Protein AF-A0AAI9TYS8-F1 (afdb_monomer)

Radius of gyration: 23.82 Å; Cα contacts (8 Å, |Δi|>4): 187; chains: 1; bounding box: 59×33×82 Å

Foldseek 3Di:
DDDDDDDDDDPPPPPPPPPPPPFDWDKDWDWQDDVPDTDIKIWTDGPAAIEIEFDALDLVSLVVVLVVVVVPDPHQHAEYEYEDQDNGRPLNVVNNCVSRVNYHYDYPPNNVVVNVVSVVVVD

Mean predicted aligned error: 10.12 Å

Organism: NCBI:txid1209917

Solvent-accessible surface area (backbone atoms only — not comparable to full-atom values): 7314 Å² total; per-residue (Å²): 141,82,88,82,85,84,80,83,81,80,81,79,78,76,77,78,75,74,74,81,71,82,54,70,74,41,78,49,76,45,74,44,79,53,95,93,52,75,32,72,28,38,41,39,36,52,80,76,36,23,34,37,35,37,32,33,48,45,53,73,49,16,52,52,48,44,56,47,50,63,74,73,46,92,48,52,58,53,33,35,36,33,88,57,69,56,57,53,30,44,64,14,34,69,62,30,41,68,81,39,81,78,37,44,80,45,56,50,75,70,30,43,60,55,51,51,52,64,59,58,78,76,113

InterPro domains:
  IPR001279 Metallo-beta-lactamase [PF00753] (41-119)
  IPR036866 Ribonuclease Z/Hydroxyacylglutathione hydrolase-like [G3DSA:3.60.15.10] (14-122)
  IPR036866 Ribonuclease Z/Hydroxyacylglutathione hydrolase-like [SSF56281] (19-120)

Structure (mmCIF, N/CA/C/O backbone):
data_AF-A0AAI9TYS8-F1
#
_entry.id   AF-A0AAI9TYS8-F1
#
loop_
_atom_site.group_PDB
_atom_site.id
_atom_site.type_symbol
_atom_site.label_atom_id
_atom_site.label_alt_id
_atom_site.label_comp_id
_atom_site.label_asym_id
_atom_site.label_entity_id
_atom_site.label_seq_id
_atom_site.pdbx_PDB_ins_code
_atom_site.Cartn_x
_atom_site.Cartn_y
_atom_site.Cartn_z
_atom_site.occupancy
_atom_site.B_iso_or_equiv
_atom_site.auth_seq_id
_atom_site.auth_comp_id
_atom_site.auth_asym_id
_atom_site.auth_atom_id
_atom_site.pdbx_PDB_model_num
ATOM 1 N N . MET A 1 1 ? -40.778 -11.036 65.968 1.00 44.59 1 MET A N 1
ATOM 2 C CA . MET A 1 1 ? -40.332 -12.018 64.948 1.00 44.59 1 MET A CA 1
ATOM 3 C C . MET A 1 1 ? -41.286 -11.879 63.767 1.00 44.59 1 MET A C 1
ATOM 5 O O . MET A 1 1 ? -42.463 -12.061 63.997 1.00 44.59 1 MET A O 1
ATOM 9 N N . LYS A 1 2 ? -40.947 -11.493 62.538 1.00 39.03 2 LYS A N 1
ATOM 10 C CA . LYS A 1 2 ? -39.691 -11.287 61.813 1.00 39.03 2 LYS A CA 1
ATOM 11 C C . LYS A 1 2 ? -39.926 -10.131 60.826 1.00 39.03 2 LYS A C 1
ATOM 13 O O . LYS A 1 2 ? -41.011 -9.998 60.273 1.00 39.03 2 LYS A O 1
ATOM 18 N N . SER A 1 3 ? -38.904 -9.310 60.668 1.00 48.34 3 SER A N 1
ATOM 19 C CA . SER A 1 3 ? -38.757 -8.222 59.707 1.00 48.34 3 SER A CA 1
ATOM 20 C C . SER A 1 3 ? -38.764 -8.725 58.260 1.00 48.34 3 SER A C 1
ATOM 22 O O . SER A 1 3 ? -38.207 -9.782 57.980 1.00 48.34 3 SER A O 1
ATOM 24 N N . PHE A 1 4 ? -39.304 -7.924 57.340 1.00 49.19 4 PHE A N 1
ATOM 25 C CA . PHE A 1 4 ? -38.964 -7.983 55.917 1.00 49.19 4 PHE A CA 1
ATOM 26 C C . PHE A 1 4 ? -38.828 -6.551 55.388 1.00 49.19 4 PHE A C 1
ATOM 28 O O . PHE A 1 4 ? -39.815 -5.844 55.215 1.00 49.19 4 PHE A O 1
ATOM 35 N N . ASN A 1 5 ? -37.582 -6.119 55.184 1.00 42.41 5 ASN A N 1
ATOM 36 C CA . ASN A 1 5 ? -37.253 -4.882 54.482 1.00 42.41 5 ASN A CA 1
ATOM 37 C C . ASN A 1 5 ? -37.304 -5.150 52.973 1.00 42.41 5 ASN A C 1
ATOM 39 O O . ASN A 1 5 ? -36.571 -6.007 52.478 1.00 42.41 5 ASN A O 1
ATOM 43 N N . LEU A 1 6 ? -38.136 -4.403 52.245 1.00 47.09 6 LEU A N 1
ATOM 44 C CA . LEU A 1 6 ? -38.064 -4.313 50.787 1.00 47.09 6 LEU A CA 1
ATOM 45 C C . LEU A 1 6 ? -36.874 -3.419 50.414 1.00 47.09 6 LEU A C 1
ATOM 47 O O . LEU A 1 6 ? -36.922 -2.205 50.599 1.00 47.09 6 LEU A O 1
ATOM 51 N N . ILE A 1 7 ? -35.812 -4.010 49.873 1.00 53.06 7 ILE A N 1
ATOM 52 C CA . ILE A 1 7 ? -34.760 -3.267 49.174 1.00 53.06 7 ILE A CA 1
ATOM 53 C C . ILE A 1 7 ? -35.230 -3.099 47.727 1.00 53.06 7 ILE A C 1
ATOM 55 O O . ILE A 1 7 ? -35.251 -4.057 46.957 1.00 53.06 7 ILE A O 1
ATOM 59 N N . ALA A 1 8 ? -35.634 -1.884 47.358 1.00 54.72 8 ALA A N 1
ATOM 60 C CA . ALA A 1 8 ? -35.860 -1.518 45.966 1.00 54.72 8 ALA A CA 1
ATOM 61 C C . ALA A 1 8 ? -34.497 -1.338 45.277 1.00 54.72 8 ALA A C 1
ATOM 63 O O . ALA A 1 8 ? -33.788 -0.365 45.526 1.00 54.72 8 ALA A O 1
ATOM 64 N N . LEU A 1 9 ? -34.113 -2.292 44.427 1.00 51.75 9 LEU A N 1
ATOM 65 C CA . LEU A 1 9 ? -32.912 -2.192 43.602 1.00 51.75 9 LEU A CA 1
ATOM 66 C C . LEU A 1 9 ? -33.241 -1.359 42.355 1.00 51.75 9 LEU A C 1
ATOM 68 O O . LEU A 1 9 ? -33.766 -1.872 41.368 1.00 51.75 9 LEU A O 1
ATOM 72 N N . ALA A 1 10 ? -32.970 -0.056 42.412 1.00 57.59 10 ALA A N 1
ATOM 73 C CA . ALA A 1 10 ? -33.042 0.811 41.244 1.00 57.59 10 ALA A CA 1
ATOM 74 C C . ALA A 1 10 ? -31.904 0.441 40.279 1.00 57.59 10 ALA A C 1
ATOM 76 O O . ALA A 1 10 ? -30.737 0.740 40.524 1.00 57.59 10 ALA A O 1
ATOM 77 N N . LEU A 1 11 ? -32.242 -0.254 39.192 1.00 58.12 11 LEU A N 1
ATOM 78 C CA . LEU A 1 11 ? -31.302 -0.591 38.130 1.00 58.12 11 LEU A CA 1
ATOM 79 C C . LEU A 1 11 ? -31.080 0.656 37.263 1.00 58.12 11 LEU A C 1
ATOM 81 O O . LEU A 1 11 ? -31.829 0.926 36.324 1.00 58.12 11 LEU A O 1
ATOM 85 N N . SER A 1 12 ? -30.067 1.451 37.597 1.00 57.88 12 SER A N 1
ATOM 86 C CA . SER A 1 12 ? -29.640 2.591 36.787 1.00 57.88 12 SER A CA 1
ATOM 87 C C . SER A 1 12 ? -29.116 2.066 35.448 1.00 57.88 12 SER A C 1
ATOM 89 O O . SER A 1 12 ? -27.980 1.605 35.347 1.00 57.88 12 SER A O 1
ATOM 91 N N . ARG A 1 13 ? -29.934 2.113 34.391 1.00 61.47 13 ARG A N 1
ATOM 92 C CA . ARG A 1 13 ? -29.435 1.972 33.018 1.00 61.47 13 ARG A CA 1
ATOM 93 C C . ARG A 1 13 ? -28.603 3.210 32.708 1.00 61.47 13 ARG A C 1
ATOM 95 O O . ARG A 1 13 ? -29.143 4.236 32.305 1.00 61.47 13 ARG A O 1
ATOM 102 N N . ALA A 1 14 ? -27.294 3.118 32.926 1.00 62.06 14 ALA A N 1
ATOM 103 C CA . ALA A 1 14 ? -26.357 4.088 32.391 1.00 62.06 14 ALA A CA 1
ATOM 104 C C . ALA A 1 14 ? -26.520 4.086 30.866 1.00 62.06 14 ALA A C 1
ATOM 106 O O . ALA A 1 14 ? -26.209 3.105 30.190 1.00 62.06 14 ALA A O 1
ATOM 107 N N . LEU A 1 15 ? -27.081 5.170 30.336 1.00 57.44 15 LEU A N 1
ATOM 108 C CA . LEU A 1 15 ? -27.089 5.435 28.912 1.00 57.44 15 LEU A CA 1
ATOM 109 C C . LEU A 1 15 ? -25.620 5.630 28.528 1.00 57.44 15 LEU A C 1
ATOM 111 O O . LEU A 1 15 ? -25.027 6.660 28.844 1.00 57.44 15 LEU A O 1
ATOM 115 N N . ALA A 1 16 ? -25.003 4.613 27.929 1.00 63.56 16 ALA A N 1
ATOM 116 C CA . ALA A 1 16 ? -23.692 4.762 27.327 1.00 63.56 16 ALA A CA 1
ATOM 117 C C . ALA A 1 16 ? -23.855 5.736 26.159 1.00 63.56 16 ALA A C 1
ATOM 119 O O . ALA A 1 16 ? -24.227 5.351 25.050 1.00 63.56 16 ALA A O 1
ATOM 120 N N . VAL A 1 17 ? -23.636 7.020 26.432 1.00 56.16 17 VAL A N 1
ATOM 121 C CA . VAL A 1 17 ? -23.398 8.017 25.399 1.00 56.16 17 VAL A CA 1
ATOM 122 C C . VAL A 1 17 ? -22.169 7.508 24.659 1.00 56.16 17 VAL A C 1
ATOM 124 O O . VAL A 1 17 ? -21.056 7.576 25.177 1.00 56.16 17 VAL A O 1
ATOM 127 N N . ARG A 1 18 ? -22.367 6.908 23.479 1.00 60.16 18 ARG A N 1
ATOM 128 C CA . ARG A 1 18 ? -21.258 6.658 22.564 1.00 60.16 18 ARG A CA 1
ATOM 129 C C . ARG A 1 18 ? -20.680 8.032 22.271 1.00 60.16 18 ARG A C 1
ATOM 131 O O . ARG A 1 18 ? -21.317 8.828 21.585 1.00 60.16 18 ARG A O 1
ATOM 138 N N . ALA A 1 19 ? -19.513 8.324 22.836 1.00 61.75 19 ALA A N 1
ATOM 139 C CA . ALA A 1 19 ? -18.714 9.430 22.361 1.00 61.75 19 ALA A CA 1
ATOM 140 C C . ALA A 1 19 ? -18.587 9.225 20.850 1.00 61.75 19 ALA A C 1
ATOM 142 O O . ALA A 1 19 ? -18.093 8.187 20.403 1.00 61.75 19 ALA A O 1
ATOM 143 N N . VAL A 1 20 ? -19.105 10.169 20.066 1.00 56.97 20 VAL A N 1
ATOM 144 C CA . VAL A 1 20 ? -18.756 10.254 18.653 1.00 56.97 20 VAL A CA 1
ATOM 145 C C . VAL A 1 20 ? -17.288 10.646 18.669 1.00 56.97 20 VAL A C 1
ATOM 147 O O . VAL A 1 20 ? -16.942 11.821 18.760 1.00 56.97 20 VAL A O 1
ATOM 150 N N . CYS A 1 21 ? -16.418 9.640 18.732 1.00 57.09 21 CYS A N 1
ATOM 151 C CA . CYS A 1 21 ? -14.996 9.832 18.560 1.00 57.09 21 CYS A CA 1
ATOM 152 C C . CYS A 1 21 ? -14.860 10.361 17.138 1.00 57.09 21 CYS A C 1
ATOM 154 O O . CYS A 1 21 ? -15.047 9.617 16.178 1.00 57.09 21 CYS A O 1
ATOM 156 N N . SER A 1 22 ? -14.615 11.662 17.004 1.00 64.06 22 SER A N 1
ATOM 157 C CA . SER A 1 22 ? -14.128 12.226 15.756 1.00 64.06 22 SER A CA 1
ATOM 158 C C . SER A 1 22 ? -12.763 11.592 15.516 1.00 64.06 22 SER A C 1
ATOM 160 O O . SER A 1 22 ? -11.748 12.053 16.035 1.00 64.06 22 SER A O 1
ATOM 162 N N . SER A 1 23 ? -12.740 10.447 14.838 1.00 68.56 23 SER A N 1
ATOM 163 C CA . SER A 1 23 ? -11.497 9.896 14.334 1.00 68.56 23 SER A CA 1
ATOM 164 C C . SER A 1 23 ? -11.097 10.776 13.166 1.00 68.56 23 SER A C 1
ATOM 166 O O . SER A 1 23 ? -11.690 10.708 12.087 1.00 68.56 23 SER A O 1
ATOM 168 N N . VAL A 1 24 ? -10.125 11.645 13.399 1.00 85.50 24 VAL A N 1
ATOM 169 C CA . VAL A 1 24 ? -9.506 12.392 12.314 1.00 85.50 24 VAL A CA 1
ATOM 170 C C . VAL A 1 24 ? -8.848 11.368 11.394 1.00 85.50 24 VAL A C 1
ATOM 172 O O . VAL A 1 24 ? -8.033 10.565 11.846 1.00 85.50 24 VAL A O 1
ATOM 175 N N . LEU A 1 25 ? -9.241 11.372 10.121 1.00 95.00 25 LEU A N 1
ATOM 176 C CA . LEU A 1 25 ? -8.548 10.618 9.085 1.00 95.00 25 LEU A CA 1
ATOM 177 C C . LEU A 1 25 ? -7.084 11.075 9.069 1.00 95.00 25 LE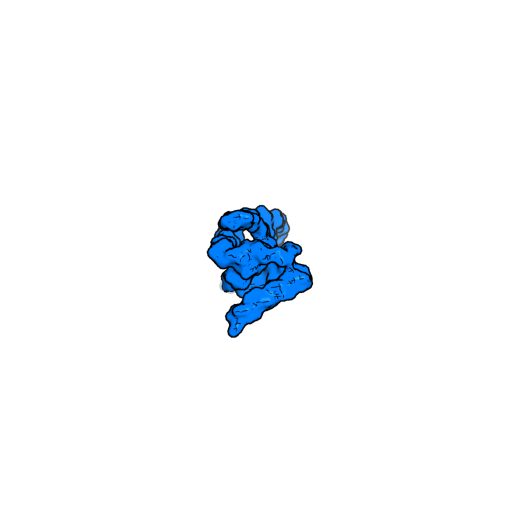U A C 1
ATOM 179 O O . LEU A 1 25 ? -6.817 12.266 8.900 1.00 95.00 25 LEU A O 1
ATOM 183 N N . ARG A 1 26 ? -6.149 10.145 9.264 1.00 96.19 26 ARG A N 1
ATOM 184 C CA . ARG A 1 26 ? -4.709 10.427 9.273 1.00 96.19 26 ARG A CA 1
ATOM 185 C C . ARG A 1 26 ? -4.067 9.852 8.020 1.00 96.19 26 ARG A C 1
ATOM 187 O O . ARG A 1 26 ? -4.437 8.765 7.589 1.00 96.19 26 ARG A O 1
ATOM 194 N N . VAL A 1 27 ? -3.104 10.571 7.458 1.00 97.94 27 VAL A N 1
ATOM 195 C CA . VAL A 1 27 ? -2.297 10.099 6.331 1.00 97.94 27 VAL A CA 1
ATOM 196 C 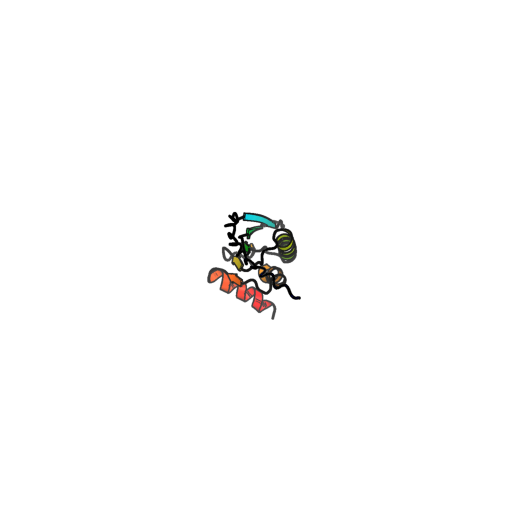C . VAL A 1 27 ? -0.836 10.176 6.735 1.00 97.94 27 VAL A C 1
ATOM 198 O O . VAL A 1 27 ? -0.377 11.230 7.166 1.00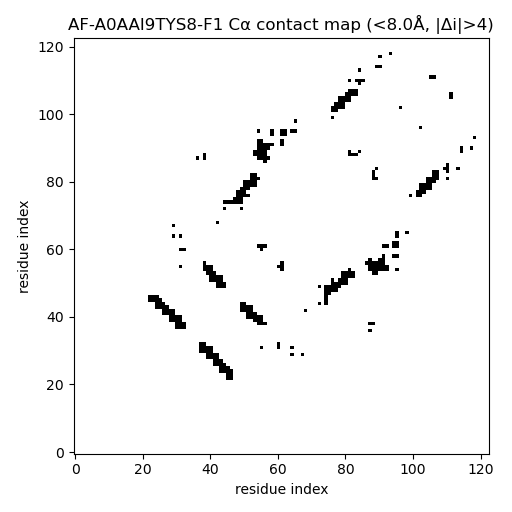 97.94 27 VAL A O 1
ATOM 201 N N . GLU A 1 28 ? -0.130 9.062 6.606 1.00 98.25 28 GLU A N 1
ATOM 202 C CA . GLU A 1 28 ? 1.307 8.951 6.848 1.00 98.25 28 GLU A CA 1
ATOM 203 C C . GLU A 1 28 ? 1.981 8.503 5.553 1.00 98.25 28 GLU A C 1
ATOM 205 O O . GLU A 1 28 ? 1.461 7.632 4.857 1.00 98.25 28 GLU A O 1
ATOM 210 N N . ASN A 1 29 ? 3.135 9.080 5.228 1.00 97.94 29 ASN A N 1
ATOM 211 C CA . ASN A 1 29 ? 3.869 8.744 4.011 1.00 97.94 29 ASN A CA 1
ATOM 212 C C . ASN A 1 29 ? 5.182 8.049 4.356 1.00 97.94 29 ASN A C 1
ATOM 214 O O . ASN A 1 29 ? 5.908 8.482 5.253 1.00 97.94 29 ASN A O 1
ATOM 218 N N . PHE A 1 30 ? 5.501 7.017 3.587 1.00 97.06 30 PHE A N 1
ATOM 219 C CA . PHE A 1 30 ? 6.778 6.327 3.614 1.00 97.06 30 PHE A CA 1
ATOM 220 C C . PHE A 1 30 ? 7.462 6.494 2.263 1.00 97.06 30 PHE A C 1
ATOM 222 O O . PHE A 1 30 ? 6.859 6.232 1.224 1.00 97.06 30 PHE A O 1
ATOM 229 N N . ILE A 1 31 ? 8.715 6.942 2.278 1.00 95.19 31 ILE A N 1
ATOM 230 C CA . ILE A 1 31 ? 9.533 7.054 1.072 1.00 95.19 31 ILE A CA 1
ATOM 231 C C . ILE A 1 31 ? 10.488 5.867 1.074 1.00 95.19 31 ILE A C 1
ATOM 233 O O . ILE A 1 31 ? 11.398 5.801 1.899 1.00 95.19 31 ILE A O 1
ATOM 237 N N . SER A 1 32 ? 10.263 4.934 0.155 1.00 89.38 32 SER A N 1
ATOM 238 C CA . SER A 1 32 ? 11.193 3.844 -0.116 1.00 89.38 32 SER A CA 1
ATOM 239 C C . SER A 1 32 ? 12.313 4.390 -0.993 1.00 89.38 32 SER A C 1
ATOM 241 O O . SER A 1 32 ? 12.104 4.619 -2.185 1.00 89.38 32 SER A O 1
ATOM 243 N N . SER A 1 33 ? 13.488 4.621 -0.411 1.00 85.00 33 SER A N 1
ATOM 244 C CA . SER A 1 33 ? 14.653 5.064 -1.178 1.00 85.00 33 SER A CA 1
ATOM 245 C C . SER A 1 33 ? 15.336 3.881 -1.861 1.00 85.00 33 SER A C 1
ATOM 247 O O . SER A 1 33 ? 15.606 2.845 -1.250 1.00 85.00 33 SER A O 1
ATOM 249 N N . GLY A 1 34 ? 15.655 4.044 -3.141 1.00 70.56 34 GLY A N 1
ATOM 250 C CA . GLY A 1 34 ? 16.381 3.057 -3.934 1.00 70.56 34 GLY A CA 1
ATOM 251 C C . GLY A 1 34 ? 17.279 3.728 -4.973 1.00 70.56 34 GLY A C 1
ATOM 252 O O . GLY A 1 34 ? 17.155 4.932 -5.207 1.00 70.56 34 GLY A O 1
ATOM 253 N N . PRO A 1 35 ? 18.202 2.991 -5.617 1.00 57.28 35 PRO A N 1
ATOM 254 C CA . PRO A 1 35 ? 18.994 3.554 -6.700 1.00 57.28 35 PRO A CA 1
ATOM 255 C C . PRO A 1 35 ? 18.057 4.007 -7.830 1.00 57.28 35 PRO A C 1
ATOM 257 O O . PRO A 1 35 ? 17.466 3.187 -8.525 1.00 57.28 35 PRO A O 1
ATOM 260 N N . SER A 1 36 ? 17.925 5.326 -7.987 1.00 58.00 36 SER A N 1
ATOM 261 C CA . SER A 1 36 ? 17.237 6.014 -9.090 1.00 58.00 36 SER A CA 1
ATOM 262 C C . SER A 1 36 ? 15.701 5.983 -9.125 1.00 58.00 36 SER A C 1
ATOM 264 O O . SER A 1 36 ? 15.147 6.563 -10.056 1.00 58.00 36 SER A O 1
ATOM 266 N N . LEU A 1 37 ? 15.015 5.399 -8.135 1.00 75.69 37 LEU A N 1
ATOM 267 C CA . LEU A 1 37 ? 13.547 5.403 -8.033 1.00 75.69 37 LEU A CA 1
ATOM 268 C C . LEU A 1 37 ? 13.119 5.545 -6.566 1.00 75.69 37 LEU A C 1
ATOM 270 O O . LEU A 1 37 ? 13.018 4.551 -5.846 1.00 75.69 37 LEU A O 1
ATOM 274 N N . ASP A 1 38 ? 12.886 6.780 -6.121 1.00 85.75 38 ASP A N 1
ATOM 275 C CA . ASP A 1 38 ? 12.196 7.014 -4.852 1.00 85.75 38 ASP A CA 1
ATOM 276 C C . ASP A 1 38 ? 10.703 6.741 -5.057 1.00 85.75 38 ASP A C 1
ATOM 278 O O . ASP A 1 38 ? 10.065 7.357 -5.912 1.00 85.75 38 ASP A O 1
ATOM 282 N N . MET A 1 39 ? 10.150 5.825 -4.265 1.00 90.81 39 MET A N 1
ATOM 283 C CA . MET A 1 39 ? 8.725 5.494 -4.287 1.00 90.81 39 MET A CA 1
ATOM 284 C C . MET A 1 39 ? 8.046 6.011 -3.022 1.00 90.81 39 MET A C 1
ATOM 286 O O . MET A 1 39 ? 8.552 5.807 -1.918 1.00 90.81 39 MET A O 1
ATOM 290 N N . VAL A 1 40 ? 6.884 6.647 -3.172 1.00 95.38 40 VAL A N 1
ATOM 291 C CA . VAL A 1 40 ? 6.052 7.085 -2.047 1.00 95.38 40 VAL A CA 1
ATOM 292 C C . VAL A 1 40 ? 4.905 6.104 -1.856 1.00 95.38 40 VAL A C 1
ATOM 294 O O . VAL A 1 40 ? 4.066 5.957 -2.737 1.00 95.38 40 VAL A O 1
ATOM 297 N N . SER A 1 41 ? 4.829 5.519 -0.666 1.00 97.69 41 SER A N 1
ATOM 298 C CA . SER A 1 41 ? 3.652 4.791 -0.202 1.00 97.69 41 SER A CA 1
ATOM 299 C C . SER A 1 41 ? 2.892 5.631 0.821 1.00 97.69 41 SER A C 1
ATOM 301 O O . SER A 1 41 ? 3.489 6.172 1.756 1.00 97.69 41 SER A O 1
ATOM 303 N N . SER A 1 42 ? 1.572 5.735 0.674 1.00 98.44 42 SER A N 1
ATOM 304 C CA . SER A 1 42 ? 0.719 6.515 1.583 1.00 98.44 42 SER A CA 1
ATOM 305 C C . SER A 1 42 ? -0.216 5.605 2.367 1.00 98.44 42 SER A C 1
ATOM 307 O O . SER A 1 42 ? -1.073 4.936 1.793 1.00 98.44 42 SER A O 1
ATOM 309 N N . LEU A 1 43 ? -0.087 5.606 3.692 1.00 98.75 43 LEU A N 1
ATOM 310 C CA . LEU A 1 43 ? -0.963 4.884 4.607 1.00 98.75 43 LEU A CA 1
ATOM 311 C C . LEU A 1 43 ? -2.073 5.816 5.097 1.00 98.75 43 LEU A C 1
ATOM 313 O O . LEU A 1 43 ? -1.829 6.776 5.829 1.00 98.75 43 LEU A O 1
ATOM 317 N N . ILE A 1 44 ? -3.303 5.516 4.699 1.00 98.56 44 ILE A N 1
ATOM 318 C CA . ILE A 1 44 ? -4.512 6.227 5.112 1.00 98.56 44 ILE A CA 1
ATOM 319 C C . ILE A 1 44 ? -5.133 5.459 6.278 1.00 98.56 44 ILE A C 1
ATOM 321 O O . ILE A 1 44 ? -5.457 4.282 6.146 1.00 98.56 44 ILE A O 1
ATOM 325 N N . ILE A 1 45 ? -5.317 6.118 7.420 1.00 98.38 45 ILE A N 1
ATOM 326 C CA . ILE A 1 45 ? -5.727 5.498 8.684 1.00 98.38 45 ILE A CA 1
ATOM 327 C C . ILE A 1 45 ? -7.031 6.140 9.155 1.00 98.38 45 ILE A C 1
ATOM 329 O O . ILE A 1 45 ? -7.079 7.335 9.463 1.00 98.38 45 ILE A O 1
ATOM 333 N N . GLY A 1 46 ? -8.093 5.338 9.213 1.00 96.56 46 GLY A N 1
ATOM 334 C CA . GLY A 1 46 ? -9.397 5.720 9.751 1.00 96.56 46 GLY A CA 1
ATOM 335 C C . GLY A 1 46 ? -9.597 5.303 11.213 1.00 96.56 46 GLY A C 1
ATOM 336 O O . GLY A 1 46 ? -8.680 4.842 11.893 1.00 96.56 46 GLY A O 1
ATOM 337 N N . SER A 1 47 ? -10.834 5.431 11.706 1.00 95.25 47 SER A N 1
ATOM 338 C CA . SER A 1 47 ? -11.238 4.956 13.043 1.00 95.25 47 SER A CA 1
ATOM 339 C C . SER A 1 47 ? -11.042 3.454 13.235 1.00 95.25 47 SER A C 1
ATOM 341 O O . SER A 1 47 ? -10.660 3.018 14.324 1.00 95.25 47 SER A O 1
ATOM 343 N N . GLU A 1 48 ? -11.363 2.675 12.203 1.00 95.81 48 GLU A N 1
ATOM 344 C CA . GLU A 1 48 ? -11.564 1.223 12.300 1.00 95.81 48 GLU A CA 1
ATOM 345 C C . GLU A 1 48 ? -10.596 0.413 11.438 1.00 95.81 48 GLU A C 1
ATOM 347 O O . GLU A 1 48 ? -10.358 -0.750 11.741 1.00 95.81 48 GLU A O 1
ATOM 352 N N . ALA A 1 49 ? -10.026 1.010 10.393 1.00 97.75 49 ALA A N 1
ATOM 353 C CA . ALA A 1 49 ? -9.182 0.322 9.424 1.00 97.75 49 ALA A CA 1
ATOM 354 C C . ALA A 1 49 ? -8.177 1.282 8.778 1.00 97.75 49 ALA A C 1
ATOM 356 O O . ALA A 1 49 ? -8.334 2.505 8.850 1.00 97.75 49 ALA A O 1
ATOM 357 N N . ALA A 1 50 ? -7.170 0.711 8.124 1.00 98.50 50 ALA A N 1
ATOM 358 C CA . ALA A 1 50 ? -6.209 1.425 7.302 1.00 98.50 50 ALA A CA 1
ATOM 359 C C . ALA A 1 50 ? -6.182 0.879 5.867 1.00 98.50 50 ALA A C 1
ATOM 361 O O . ALA A 1 50 ? -6.580 -0.263 5.607 1.00 98.50 50 ALA A O 1
ATOM 362 N N . LEU A 1 51 ? -5.695 1.704 4.942 1.00 98.50 51 LEU A N 1
ATOM 363 C CA . LEU A 1 51 ? -5.417 1.323 3.563 1.00 98.50 51 LEU A CA 1
ATOM 364 C C . LEU A 1 51 ? -4.069 1.875 3.104 1.00 98.50 51 LEU A C 1
ATOM 366 O O . LEU A 1 51 ? -3.695 2.978 3.501 1.00 98.50 51 LEU A O 1
ATOM 370 N N . LEU A 1 52 ? -3.374 1.134 2.248 1.00 98.69 52 LEU A N 1
ATOM 371 C CA . LEU A 1 52 ? -2.093 1.549 1.684 1.00 98.69 52 LEU A CA 1
ATOM 372 C C . LEU A 1 52 ? -2.242 1.905 0.201 1.00 98.69 52 LEU A C 1
ATOM 374 O O . LEU A 1 52 ? -2.869 1.166 -0.554 1.00 98.69 52 LEU A O 1
ATOM 378 N N . ILE A 1 53 ? -1.649 3.018 -0.215 1.00 98.38 53 ILE A N 1
ATOM 379 C CA . ILE A 1 53 ? -1.503 3.398 -1.621 1.00 98.38 53 ILE A CA 1
ATOM 380 C C . ILE A 1 53 ? -0.066 3.130 -2.056 1.00 98.38 53 ILE A C 1
ATOM 382 O O . ILE A 1 53 ? 0.847 3.638 -1.407 1.00 98.38 53 ILE A O 1
ATOM 386 N N . ASP A 1 54 ? 0.081 2.405 -3.164 1.00 97.00 54 ASP A N 1
ATOM 387 C CA . ASP A 1 54 ? 1.321 2.043 -3.855 1.00 97.00 54 ASP A CA 1
ATOM 388 C C . ASP A 1 54 ? 2.344 1.245 -3.027 1.00 97.00 54 ASP A C 1
ATOM 390 O O . ASP A 1 54 ? 2.465 1.360 -1.805 1.00 97.00 54 ASP A O 1
ATOM 394 N N . MET A 1 55 ? 3.093 0.390 -3.721 1.00 95.00 55 MET A N 1
ATOM 395 C CA . MET A 1 55 ? 4.121 -0.481 -3.149 1.00 95.00 55 MET A CA 1
ATOM 396 C C . MET A 1 55 ? 5.414 -0.320 -3.948 1.00 95.00 55 MET A C 1
ATOM 398 O O . MET A 1 55 ? 5.335 -0.036 -5.140 1.00 95.00 55 MET A O 1
ATOM 402 N N . PRO A 1 56 ? 6.593 -0.487 -3.330 1.00 94.38 56 PRO A N 1
ATOM 403 C CA . PRO A 1 56 ? 7.862 -0.268 -4.008 1.00 94.38 56 PRO A CA 1
ATOM 404 C C . PRO A 1 56 ? 8.131 -1.296 -5.113 1.00 94.38 56 PRO A C 1
ATOM 406 O O . PRO A 1 56 ? 7.450 -2.308 -5.258 1.00 94.38 56 PRO A O 1
ATOM 409 N N . LEU A 1 57 ? 9.184 -1.042 -5.890 1.00 93.00 57 LEU A N 1
ATOM 410 C CA . LEU A 1 57 ? 9.637 -1.948 -6.945 1.00 93.00 57 LEU A CA 1
ATOM 411 C C . LEU A 1 57 ? 10.238 -3.249 -6.390 1.00 93.00 57 LEU A C 1
ATOM 413 O O . LEU A 1 57 ? 10.063 -4.321 -6.965 1.00 93.00 57 LEU A O 1
ATOM 417 N N . ALA A 1 58 ? 11.030 -3.142 -5.322 1.00 92.81 58 ALA A N 1
ATOM 418 C CA . ALA A 1 58 ? 11.937 -4.196 -4.884 1.00 92.81 58 ALA A CA 1
ATOM 419 C C . ALA A 1 58 ? 11.529 -4.790 -3.530 1.00 92.81 58 ALA A C 1
ATOM 421 O O . ALA A 1 58 ? 10.897 -4.138 -2.696 1.00 92.81 58 ALA A O 1
ATOM 422 N N . VAL A 1 59 ? 11.861 -6.072 -3.343 1.00 94.81 59 VAL A N 1
ATOM 423 C CA . VAL A 1 59 ? 11.450 -6.868 -2.175 1.00 94.81 59 VAL A CA 1
ATOM 424 C C . VAL A 1 59 ? 11.974 -6.292 -0.856 1.00 94.81 59 VAL A C 1
ATOM 426 O O . VAL A 1 59 ? 11.153 -6.112 0.036 1.00 94.81 59 VAL A O 1
ATOM 429 N N . PRO A 1 60 ? 13.265 -5.923 -0.699 1.00 95.00 60 PRO A N 1
ATOM 430 C CA . PRO A 1 60 ? 13.746 -5.359 0.566 1.00 95.00 60 PRO A CA 1
ATOM 431 C C . PRO A 1 60 ? 12.958 -4.118 1.011 1.00 95.00 60 PRO A C 1
ATOM 433 O O . PRO A 1 60 ? 12.614 -3.992 2.180 1.00 95.00 60 PRO A O 1
ATOM 436 N N . GLN A 1 61 ? 12.594 -3.245 0.071 1.00 95.62 61 GLN A N 1
ATOM 437 C CA . GLN A 1 61 ? 11.781 -2.063 0.348 1.00 95.62 61 GLN A CA 1
ATOM 438 C C . GLN A 1 61 ? 10.340 -2.426 0.729 1.00 95.62 61 GLN A C 1
ATOM 440 O O . GLN A 1 61 ? 9.753 -1.763 1.579 1.00 95.62 61 GLN A O 1
ATOM 445 N N . ALA A 1 62 ? 9.757 -3.473 0.134 1.00 96.31 62 ALA A N 1
ATOM 446 C CA . ALA A 1 62 ? 8.435 -3.962 0.535 1.00 96.31 62 ALA A CA 1
ATOM 447 C C . ALA A 1 62 ? 8.438 -4.514 1.968 1.00 96.31 62 ALA A C 1
ATOM 449 O O . ALA A 1 62 ? 7.499 -4.252 2.719 1.00 96.31 62 ALA A O 1
ATOM 450 N N . GLU A 1 63 ? 9.502 -5.213 2.369 1.00 97.69 63 GLU A N 1
ATOM 451 C CA . GLU A 1 63 ? 9.690 -5.690 3.745 1.00 97.69 63 GLU A CA 1
ATOM 452 C C . GLU A 1 63 ? 9.820 -4.520 4.736 1.00 97.69 63 GLU A C 1
ATOM 454 O O . GLU A 1 63 ? 9.170 -4.498 5.785 1.00 97.69 63 GLU A O 1
ATOM 459 N N . GLU A 1 64 ? 10.613 -3.502 4.386 1.00 97.56 64 GLU A N 1
ATOM 460 C CA . GLU A 1 64 ? 10.750 -2.275 5.181 1.00 97.56 64 GLU A CA 1
ATOM 461 C C . GLU A 1 64 ? 9.417 -1.532 5.319 1.00 97.56 64 GLU A C 1
ATOM 463 O O . GLU A 1 64 ? 9.052 -1.103 6.418 1.00 97.56 64 GLU A O 1
ATOM 468 N N . LEU A 1 65 ? 8.661 -1.426 4.224 1.00 97.94 65 LEU A N 1
ATOM 469 C CA . LEU A 1 65 ? 7.338 -0.818 4.215 1.00 97.94 65 LEU A CA 1
ATOM 470 C C . LEU A 1 65 ? 6.351 -1.600 5.090 1.00 97.94 65 LEU A C 1
ATOM 472 O O . LEU A 1 65 ? 5.629 -0.989 5.876 1.00 97.94 65 LEU A O 1
ATOM 476 N N . ALA A 1 66 ? 6.330 -2.933 5.009 1.00 98.56 66 ALA A N 1
ATOM 477 C CA . ALA A 1 66 ? 5.472 -3.771 5.848 1.00 98.56 66 ALA A CA 1
ATOM 478 C C . ALA A 1 66 ? 5.778 -3.570 7.340 1.00 98.56 66 ALA A C 1
ATOM 480 O O . ALA A 1 66 ? 4.870 -3.309 8.137 1.00 98.56 66 ALA A O 1
ATOM 481 N N . ALA A 1 67 ? 7.061 -3.587 7.713 1.00 98.56 67 ALA A N 1
ATOM 482 C CA . ALA A 1 67 ? 7.495 -3.307 9.079 1.00 98.56 67 ALA A CA 1
ATOM 483 C C . ALA A 1 67 ? 7.093 -1.892 9.536 1.00 98.56 67 ALA A C 1
ATOM 485 O O . ALA A 1 67 ? 6.645 -1.696 10.671 1.00 98.56 67 ALA A O 1
ATOM 486 N N . TRP A 1 68 ? 7.216 -0.899 8.651 1.00 98.69 68 TRP A N 1
ATOM 487 C CA . TRP A 1 68 ? 6.798 0.470 8.930 1.00 98.69 68 TRP A CA 1
ATOM 488 C C . TRP A 1 68 ? 5.280 0.591 9.125 1.00 98.69 68 TRP A C 1
ATOM 490 O O . TRP A 1 68 ? 4.857 1.253 10.075 1.00 98.69 68 TRP A O 1
ATOM 500 N N . VAL A 1 69 ? 4.454 -0.075 8.311 1.00 98.69 69 VAL A N 1
ATOM 501 C CA . VAL A 1 69 ? 2.986 -0.085 8.464 1.00 98.69 69 VAL A CA 1
ATOM 502 C C . VAL A 1 69 ? 2.590 -0.642 9.833 1.00 98.69 69 VAL A C 1
ATOM 504 O O . VAL A 1 69 ? 1.859 0.027 10.566 1.00 98.69 69 VAL A O 1
ATOM 507 N N . VAL A 1 70 ? 3.135 -1.803 10.221 1.00 98.44 70 VAL A N 1
ATOM 508 C CA . VAL A 1 70 ? 2.867 -2.441 11.527 1.00 98.44 70 VAL A CA 1
ATOM 509 C C . VAL A 1 70 ? 3.258 -1.530 12.694 1.00 98.44 70 VAL A C 1
ATOM 511 O O . VAL A 1 70 ? 2.571 -1.479 13.711 1.00 98.44 70 VAL A O 1
ATOM 514 N N . LYS A 1 71 ? 4.348 -0.768 12.555 1.00 98.56 71 LYS A N 1
ATOM 515 C CA . LYS A 1 71 ? 4.777 0.202 13.572 1.00 98.56 71 LYS A CA 1
ATOM 516 C C . LYS A 1 71 ? 3.887 1.453 13.622 1.00 98.56 71 LYS A C 1
ATOM 518 O O . LYS A 1 71 ? 3.810 2.105 14.662 1.00 98.56 71 LYS A O 1
ATOM 523 N N . THR A 1 72 ? 3.259 1.822 12.508 1.00 98.44 72 THR A N 1
ATOM 524 C CA . THR A 1 72 ? 2.582 3.119 12.335 1.00 98.44 72 THR A CA 1
ATOM 525 C C . THR A 1 72 ? 1.121 3.096 12.783 1.00 98.44 72 THR A C 1
ATOM 527 O O . THR A 1 72 ? 0.587 4.138 13.186 1.00 98.44 72 THR A O 1
ATOM 530 N N . THR A 1 73 ? 0.455 1.940 12.738 1.00 97.75 73 THR A N 1
ATOM 531 C CA . THR A 1 73 ? -0.957 1.813 13.115 1.00 97.75 73 THR A CA 1
ATOM 532 C C . THR A 1 73 ? -1.288 0.468 13.756 1.00 97.75 73 THR A C 1
ATOM 534 O O . THR A 1 73 ? -0.738 -0.562 13.392 1.00 97.75 73 THR A O 1
ATOM 537 N N . ASP A 1 74 ? -2.231 0.488 14.697 1.00 96.88 74 ASP A N 1
ATOM 538 C CA . ASP A 1 74 ? -2.890 -0.689 15.270 1.00 96.88 74 ASP A CA 1
ATOM 539 C C . ASP A 1 74 ? -4.147 -1.104 14.482 1.00 96.88 74 ASP A C 1
ATOM 541 O O . ASP A 1 74 ? -4.800 -2.094 14.819 1.00 96.88 74 ASP A O 1
ATOM 545 N N . LYS A 1 75 ? -4.529 -0.332 13.454 1.00 97.75 75 LYS A N 1
ATOM 546 C CA . LYS A 1 75 ? -5.710 -0.602 12.634 1.00 97.75 75 LYS A CA 1
ATOM 547 C C . LYS A 1 75 ? -5.426 -1.733 11.647 1.00 97.75 75 LYS A C 1
ATOM 549 O O . LYS A 1 75 ? -4.342 -1.765 11.066 1.00 97.75 75 LYS A O 1
ATOM 554 N N . PRO A 1 76 ? -6.399 -2.626 11.396 1.00 98.25 76 PRO A N 1
ATOM 555 C CA . PRO A 1 76 ? -6.256 -3.639 10.363 1.00 98.25 76 PRO A CA 1
ATOM 556 C C . PRO A 1 76 ? -6.057 -2.970 9.001 1.00 98.25 76 PRO A C 1
ATOM 558 O O . PRO A 1 76 ? -6.827 -2.083 8.619 1.00 98.25 76 PRO A O 1
ATOM 561 N N . LEU A 1 77 ? -5.041 -3.415 8.262 1.00 98.69 77 LEU A N 1
ATOM 562 C CA . LEU A 1 77 ? -4.886 -3.075 6.855 1.00 98.69 77 LEU A CA 1
ATOM 563 C C . LEU A 1 77 ? -5.899 -3.911 6.067 1.00 98.69 77 LEU A C 1
ATOM 565 O O . LEU A 1 77 ? -5.788 -5.131 6.011 1.00 98.69 77 LEU A O 1
ATOM 569 N N . VAL A 1 78 ? -6.941 -3.271 5.539 1.00 98.56 78 VAL A N 1
ATOM 570 C CA . VAL A 1 78 ? -8.050 -3.980 4.863 1.00 98.56 78 VAL A CA 1
ATOM 571 C C . VAL A 1 78 ? -7.971 -3.880 3.346 1.00 98.56 78 VAL A C 1
ATOM 573 O O . VAL A 1 78 ? -8.603 -4.660 2.629 1.00 98.56 78 VAL A O 1
ATOM 576 N N . ALA A 1 79 ? -7.219 -2.900 2.851 1.00 98.56 79 ALA A N 1
ATOM 577 C CA . ALA A 1 79 ? -7.078 -2.643 1.434 1.00 98.56 79 ALA A CA 1
ATOM 578 C C . ALA A 1 79 ? -5.688 -2.100 1.094 1.00 98.56 79 ALA A C 1
ATOM 580 O O . ALA A 1 79 ? -5.105 -1.315 1.842 1.00 98.56 79 ALA A O 1
ATOM 581 N N . ALA A 1 80 ? -5.202 -2.479 -0.077 1.00 98.31 80 ALA A N 1
ATOM 582 C CA . ALA A 1 80 ? -4.108 -1.813 -0.755 1.00 98.31 80 ALA A CA 1
ATOM 583 C C . ALA A 1 80 ? -4.573 -1.377 -2.146 1.00 98.31 80 ALA A C 1
ATOM 585 O O . ALA A 1 80 ? -5.449 -2.016 -2.733 1.00 98.31 80 ALA A O 1
ATOM 586 N N . PHE A 1 81 ? -4.015 -0.294 -2.675 1.00 97.94 81 PHE A N 1
ATOM 587 C CA . PHE A 1 81 ? -4.382 0.235 -3.982 1.00 97.94 81 PHE A CA 1
ATOM 588 C C . PHE A 1 81 ? -3.150 0.653 -4.775 1.00 97.94 81 PHE A C 1
ATOM 590 O O . PHE A 1 81 ? -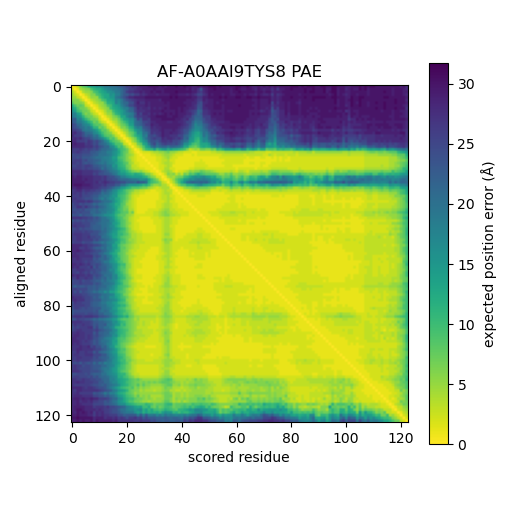2.346 1.431 -4.270 1.00 97.94 81 PHE A O 1
ATOM 597 N N . THR A 1 82 ? -3.042 0.202 -6.024 1.00 96.00 82 THR A N 1
ATOM 598 C CA . THR A 1 82 ? -2.023 0.692 -6.962 1.00 96.00 82 THR A CA 1
ATOM 599 C C . THR A 1 82 ? -2.607 1.719 -7.916 1.00 96.00 82 THR A C 1
ATOM 601 O O . THR A 1 82 ? -3.618 1.483 -8.586 1.00 96.00 82 THR A O 1
ATOM 604 N N . THR A 1 83 ? -1.939 2.866 -7.997 1.00 95.12 83 THR A N 1
ATOM 605 C CA . THR A 1 83 ? -2.393 4.037 -8.746 1.00 95.12 83 THR A CA 1
ATOM 606 C C . THR A 1 83 ? -2.349 3.827 -10.257 1.00 95.12 83 THR A C 1
ATOM 608 O O . THR A 1 83 ? -3.318 4.143 -10.956 1.00 95.12 83 THR A O 1
ATOM 611 N N . HIS A 1 84 ? -1.253 3.276 -10.781 1.00 92.94 84 HIS A N 1
ATOM 612 C CA . HIS A 1 84 ? -1.059 3.035 -12.209 1.00 92.94 84 HIS A CA 1
ATOM 613 C C . HIS A 1 84 ? -0.096 1.872 -12.485 1.00 92.94 84 HIS A C 1
ATOM 615 O O . HIS A 1 84 ? 0.397 1.220 -11.578 1.00 92.94 84 HIS A O 1
ATOM 621 N N . PHE A 1 85 ? 0.112 1.565 -13.764 1.00 88.94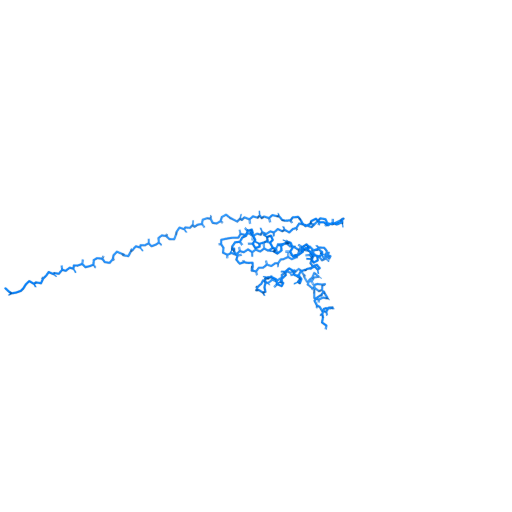 85 PHE A N 1
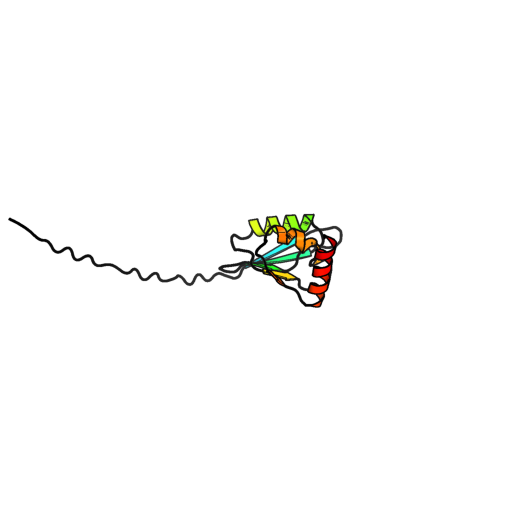ATOM 622 C CA . PHE A 1 85 ? 0.705 0.307 -14.226 1.00 88.94 85 PHE A CA 1
ATOM 623 C C . PHE A 1 85 ? 2.234 0.346 -14.384 1.00 88.94 85 PHE A C 1
ATOM 625 O O . PHE A 1 85 ? 2.791 -0.526 -15.048 1.00 88.94 85 PHE A O 1
ATOM 632 N N . HIS A 1 86 ? 2.927 1.348 -13.837 1.00 91.62 86 HIS A N 1
ATOM 633 C CA . HIS A 1 86 ? 4.386 1.303 -13.842 1.00 91.62 86 HIS A CA 1
ATOM 634 C C . HIS A 1 86 ? 4.889 0.309 -12.779 1.00 91.62 86 HIS A C 1
ATOM 636 O O . HIS A 1 86 ? 4.335 0.283 -11.675 1.00 91.62 86 HIS A O 1
ATOM 642 N N . PRO A 1 87 ? 5.902 -0.526 -13.092 1.00 89.00 87 PRO A N 1
ATOM 643 C CA . PRO A 1 87 ? 6.347 -1.603 -12.203 1.00 89.00 87 PRO A CA 1
ATOM 644 C C . PRO A 1 87 ? 6.772 -1.143 -10.809 1.00 89.00 87 PRO A C 1
ATOM 646 O O . PRO A 1 87 ? 6.621 -1.880 -9.838 1.00 89.00 87 PRO A O 1
ATOM 649 N N . ASP A 1 88 ? 7.264 0.085 -10.681 1.00 90.31 88 ASP A N 1
ATOM 650 C CA . ASP A 1 88 ? 7.699 0.656 -9.412 1.00 90.31 88 ASP A CA 1
ATOM 651 C C . ASP A 1 88 ? 6.571 0.873 -8.395 1.00 90.31 88 ASP A C 1
ATOM 653 O O . ASP A 1 88 ? 6.892 1.127 -7.239 1.00 90.31 88 ASP A O 1
ATOM 657 N N . HIS A 1 89 ? 5.299 0.700 -8.791 1.00 93.00 89 HIS A N 1
ATOM 658 C CA . HIS A 1 89 ? 4.111 0.837 -7.935 1.00 93.00 89 HIS A CA 1
ATOM 659 C C . HIS A 1 89 ? 3.477 -0.492 -7.478 1.00 93.00 89 HIS A C 1
ATOM 661 O O . HIS A 1 89 ? 2.494 -0.463 -6.724 1.00 93.00 89 HIS A O 1
ATOM 667 N N . TYR A 1 90 ? 3.954 -1.644 -7.967 1.00 91.62 90 TYR A N 1
ATOM 668 C CA . TYR A 1 90 ? 3.325 -2.941 -7.668 1.00 91.62 90 TYR A CA 1
ATOM 669 C C . TYR A 1 90 ? 4.250 -4.161 -7.670 1.00 91.62 90 TYR A C 1
ATOM 671 O O . TYR A 1 90 ? 3.851 -5.197 -7.144 1.00 91.62 90 TYR A O 1
ATOM 679 N N . LEU A 1 91 ? 5.445 -4.100 -8.271 1.00 92.38 91 LEU A N 1
ATOM 680 C CA . LEU A 1 91 ? 6.193 -5.313 -8.625 1.00 92.38 91 LEU A CA 1
ATOM 681 C C . LEU A 1 91 ? 6.642 -6.147 -7.414 1.00 92.38 91 LEU A C 1
ATOM 683 O O . LEU A 1 91 ? 6.745 -7.364 -7.526 1.00 92.38 91 LEU A O 1
ATOM 687 N N . SER A 1 92 ? 6.877 -5.538 -6.248 1.00 93.50 92 SER A N 1
ATOM 688 C CA . SER A 1 92 ? 7.136 -6.289 -5.009 1.00 93.50 92 SER A CA 1
ATOM 689 C C . SER A 1 92 ? 5.903 -6.457 -4.118 1.00 93.50 92 SER A C 1
ATOM 691 O O . SER A 1 92 ? 6.017 -6.863 -2.959 1.00 93.50 92 SER A O 1
ATOM 693 N N . GLY A 1 93 ? 4.706 -6.205 -4.652 1.00 93.81 93 GLY A N 1
ATOM 694 C CA . GLY A 1 93 ? 3.469 -6.212 -3.885 1.00 93.81 93 GLY A CA 1
ATOM 695 C C . GLY A 1 93 ? 3.111 -7.570 -3.290 1.00 93.81 93 GLY A C 1
ATOM 696 O O . GLY A 1 93 ? 2.627 -7.626 -2.162 1.00 93.81 93 GLY A O 1
ATOM 697 N N . SER A 1 94 ? 3.447 -8.671 -3.970 1.00 94.69 94 SER A N 1
ATOM 698 C CA . SER A 1 94 ? 3.323 -10.026 -3.414 1.00 94.69 94 SER A CA 1
ATOM 699 C C . SER A 1 94 ? 4.113 -10.197 -2.103 1.00 94.6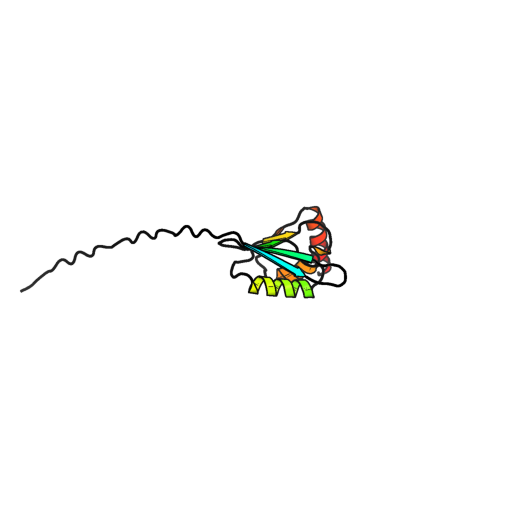9 94 SER A C 1
ATOM 701 O O . SER A 1 94 ? 3.591 -10.760 -1.140 1.00 94.69 94 SER A O 1
ATOM 703 N N . ALA A 1 95 ? 5.336 -9.653 -2.021 1.00 96.06 95 ALA A N 1
ATOM 704 C CA . ALA A 1 95 ? 6.155 -9.720 -0.807 1.00 96.06 95 ALA A CA 1
ATOM 705 C C . ALA A 1 95 ? 5.549 -8.886 0.332 1.00 96.06 95 ALA A C 1
ATOM 707 O O . ALA A 1 95 ? 5.436 -9.366 1.455 1.00 96.06 95 ALA A O 1
ATOM 708 N N . PHE A 1 96 ? 5.073 -7.673 0.031 1.00 97.69 96 PHE A N 1
ATOM 709 C CA . PHE A 1 96 ? 4.371 -6.845 1.013 1.00 97.69 96 PHE A CA 1
ATOM 710 C C . PHE A 1 96 ? 3.097 -7.535 1.539 1.00 97.69 96 PHE A C 1
ATOM 712 O O . PHE A 1 96 ? 2.885 -7.622 2.749 1.00 97.69 96 PHE A O 1
ATOM 719 N N . LEU A 1 97 ? 2.251 -8.056 0.643 1.00 97.44 97 LEU A N 1
ATOM 720 C CA . LEU A 1 97 ? 0.957 -8.655 0.990 1.00 97.44 97 LEU A CA 1
ATOM 721 C C . LEU A 1 97 ? 1.081 -9.977 1.757 1.00 97.44 97 LEU A C 1
ATOM 723 O O . LEU A 1 97 ? 0.151 -10.337 2.477 1.00 97.44 97 LEU A O 1
ATOM 727 N N . ALA A 1 98 ? 2.227 -10.663 1.691 1.00 97.62 98 ALA A N 1
ATOM 728 C CA . ALA A 1 98 ? 2.494 -11.843 2.516 1.00 97.62 98 ALA A CA 1
ATOM 729 C C . ALA A 1 9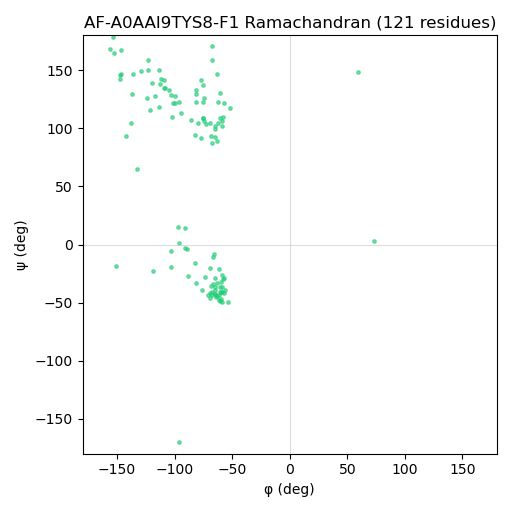8 ? 2.409 -11.549 4.030 1.00 97.62 98 ALA A C 1
ATOM 731 O O . ALA A 1 98 ? 2.071 -12.439 4.811 1.00 97.62 98 ALA A O 1
ATOM 732 N N . HIS A 1 99 ? 2.648 -10.298 4.448 1.00 98.25 99 HIS A N 1
ATOM 733 C CA . HIS A 1 99 ? 2.493 -9.845 5.839 1.00 98.25 99 HIS A CA 1
ATOM 734 C C . HIS A 1 99 ? 1.050 -9.489 6.213 1.00 98.25 99 HIS A C 1
ATOM 736 O O . HIS A 1 99 ? 0.723 -9.396 7.397 1.00 98.25 99 HIS A O 1
ATOM 742 N N . PHE A 1 100 ? 0.175 -9.298 5.221 1.00 98.19 100 PHE A N 1
ATOM 743 C CA . PHE A 1 100 ? -1.210 -8.863 5.401 1.00 98.19 100 PHE A CA 1
ATOM 744 C C . PHE A 1 100 ? -2.182 -9.738 4.587 1.00 98.19 100 PHE A C 1
ATOM 746 O O . PHE A 1 100 ? -2.858 -9.229 3.690 1.00 98.19 100 PHE A O 1
ATOM 753 N N . PRO A 1 101 ? -2.310 -11.042 4.903 1.00 96.56 101 PRO A N 1
ATOM 754 C CA . PRO A 1 101 ? -3.026 -12.016 4.066 1.00 96.56 101 PRO A CA 1
ATOM 755 C C . PRO A 1 101 ? -4.520 -11.714 3.858 1.00 96.56 101 PRO A C 1
ATOM 757 O O . PRO A 1 101 ? -5.112 -12.172 2.887 1.00 96.56 101 PRO A O 1
ATOM 760 N N . GLU A 1 102 ? -5.129 -10.918 4.740 1.00 97.06 102 GLU A N 1
ATOM 761 C CA . GLU A 1 102 ? -6.537 -10.504 4.647 1.00 97.06 102 GLU A CA 1
ATOM 762 C C . GLU A 1 102 ? -6.737 -9.188 3.860 1.00 97.06 102 GLU A C 1
ATOM 764 O O . GLU A 1 102 ? -7.869 -8.734 3.672 1.00 97.06 102 GLU A O 1
ATOM 769 N N . THR A 1 103 ? -5.654 -8.538 3.410 1.00 98.44 103 THR A N 1
ATOM 770 C CA . THR A 1 103 ? -5.721 -7.279 2.653 1.00 98.44 103 THR A CA 1
ATOM 771 C C . THR A 1 103 ? -6.193 -7.531 1.229 1.00 98.44 103 THR A C 1
ATOM 773 O O . THR A 1 103 ? -5.580 -8.283 0.476 1.00 98.44 103 THR A O 1
ATOM 776 N N . LYS A 1 104 ? -7.248 -6.827 0.807 1.00 97.81 104 LYS A N 1
ATOM 777 C CA . LYS A 1 104 ? -7.670 -6.826 -0.599 1.00 97.81 104 LYS A CA 1
ATOM 778 C C . LYS A 1 104 ? -6.822 -5.860 -1.415 1.00 97.81 104 LYS A C 1
ATOM 780 O O . LYS A 1 104 ? -6.719 -4.688 -1.060 1.00 97.81 104 LYS A O 1
ATOM 785 N N . TYR A 1 105 ? -6.283 -6.326 -2.534 1.00 96.50 105 TYR A N 1
ATOM 786 C CA . TYR A 1 105 ? -5.491 -5.495 -3.430 1.00 96.50 105 TYR A CA 1
ATOM 787 C C . TYR A 1 105 ? -6.323 -5.018 -4.624 1.00 96.50 105 TYR A C 1
ATOM 789 O O . TYR A 1 105 ? -6.891 -5.817 -5.365 1.00 96.50 105 TYR A O 1
ATOM 797 N N . TYR A 1 106 ? -6.425 -3.703 -4.782 1.00 96.75 106 TYR A N 1
ATOM 798 C CA . TYR A 1 106 ? -7.193 -3.045 -5.828 1.00 96.75 106 TYR A CA 1
ATOM 799 C C . TYR A 1 106 ? -6.260 -2.341 -6.813 1.00 96.75 106 TYR A C 1
ATOM 801 O O . TYR A 1 106 ? -5.281 -1.708 -6.426 1.00 96.75 106 TYR A O 1
ATOM 809 N N . ALA A 1 107 ? -6.603 -2.379 -8.093 1.00 95.12 107 ALA A N 1
ATOM 810 C CA . ALA A 1 107 ? -5.942 -1.584 -9.117 1.00 95.12 107 ALA A CA 1
ATOM 811 C C . ALA A 1 107 ? -6.894 -1.384 -10.306 1.00 95.12 107 ALA A C 1
ATOM 813 O O . ALA A 1 107 ? -7.940 -2.033 -10.402 1.00 95.12 107 ALA A O 1
ATOM 814 N N . ASN A 1 108 ? -6.554 -0.480 -11.228 1.00 90.38 108 ASN A N 1
ATOM 815 C CA . ASN A 1 108 ? -7.272 -0.405 -12.503 1.00 90.38 108 ASN A CA 1
ATOM 816 C C . ASN A 1 108 ? -7.008 -1.668 -13.351 1.00 90.38 108 ASN A C 1
ATOM 818 O O . ASN A 1 108 ? -5.992 -2.332 -13.171 1.00 90.38 108 ASN A O 1
ATOM 822 N N . SER A 1 109 ? -7.882 -1.977 -14.314 1.00 89.56 109 SER A N 1
ATOM 823 C CA . SER A 1 109 ? -7.802 -3.231 -15.085 1.00 89.56 109 SER A CA 1
ATOM 824 C C . SER A 1 109 ? -6.485 -3.439 -15.841 1.00 89.56 109 SER A C 1
ATOM 826 O O . SER A 1 109 ? -6.066 -4.578 -16.015 1.00 89.56 109 SER A O 1
ATOM 828 N N . LYS A 1 110 ? -5.805 -2.365 -16.267 1.00 86.81 110 LYS A N 1
ATOM 829 C CA . LYS A 1 110 ? -4.485 -2.475 -16.910 1.00 86.81 110 LYS A CA 1
ATOM 830 C C . LYS A 1 110 ? -3.403 -2.879 -15.912 1.00 86.81 110 LYS A C 1
ATOM 832 O O . LYS A 1 110 ? -2.574 -3.715 -16.238 1.00 86.81 110 LYS A O 1
ATOM 837 N N . ALA A 1 111 ? -3.412 -2.284 -14.721 1.00 88.12 111 ALA A N 1
ATOM 838 C CA . ALA A 1 111 ? -2.487 -2.643 -13.653 1.00 88.12 111 ALA A CA 1
ATOM 839 C C . ALA A 1 111 ? -2.765 -4.062 -13.133 1.00 88.12 111 ALA A C 1
ATOM 841 O O . ALA A 1 111 ? -1.819 -4.820 -12.972 1.00 88.12 111 ALA A O 1
ATOM 842 N N . VAL A 1 112 ? -4.039 -4.454 -12.974 1.00 89.12 112 VAL A N 1
ATOM 843 C CA . VAL A 1 112 ? -4.427 -5.828 -12.594 1.00 89.12 112 VAL A CA 1
ATOM 844 C C . VAL A 1 112 ? -3.803 -6.856 -13.537 1.00 89.12 112 VAL A C 1
ATOM 846 O O . VAL A 1 112 ? -3.126 -7.756 -13.062 1.00 89.12 112 VAL A O 1
ATOM 849 N N . ALA A 1 113 ? -3.929 -6.672 -14.855 1.00 87.88 113 ALA A N 1
ATOM 850 C CA . ALA A 1 113 ? -3.368 -7.614 -15.825 1.00 87.88 113 ALA A CA 1
ATOM 851 C C . ALA A 1 113 ? -1.837 -7.772 -15.716 1.00 87.88 113 ALA A C 1
ATOM 853 O O . ALA A 1 113 ? -1.307 -8.842 -15.990 1.00 87.88 113 ALA A O 1
ATOM 854 N N . LEU A 1 114 ? -1.106 -6.719 -15.331 1.00 86.69 114 LEU A N 1
ATOM 855 C CA . LEU A 1 114 ? 0.343 -6.811 -15.124 1.00 86.69 114 LEU A CA 1
ATOM 856 C C . LEU A 1 114 ? 0.718 -7.387 -13.752 1.00 86.69 114 LEU A C 1
ATOM 858 O O . LEU A 1 114 ? 1.739 -8.059 -13.648 1.00 86.69 114 LEU A O 1
ATOM 862 N N . ILE A 1 115 ? -0.087 -7.125 -12.720 1.00 85.06 115 ILE A N 1
ATOM 863 C CA . ILE A 1 115 ? 0.067 -7.720 -11.386 1.00 85.06 115 ILE A CA 1
ATOM 864 C C . ILE A 1 115 ? -0.167 -9.233 -11.460 1.00 85.06 115 ILE A C 1
ATOM 866 O O . ILE A 1 115 ? 0.598 -9.997 -10.888 1.00 85.06 115 ILE A O 1
ATOM 870 N N . GLU A 1 116 ? -1.183 -9.679 -12.198 1.00 86.81 116 GLU A N 1
ATOM 871 C CA . GLU A 1 116 ? -1.463 -11.106 -12.390 1.00 86.81 116 GLU A CA 1
ATOM 872 C C . GLU A 1 116 ? -0.267 -11.833 -13.032 1.00 86.81 116 GLU A C 1
ATOM 874 O O . GLU A 1 116 ? 0.127 -12.887 -12.537 1.00 86.81 116 GLU A O 1
ATOM 879 N N . ASN A 1 117 ? 0.404 -11.222 -14.021 1.00 83.00 117 ASN A N 1
ATOM 880 C CA . ASN A 1 117 ? 1.636 -11.780 -14.603 1.00 83.00 117 ASN A CA 1
ATOM 881 C C . ASN A 1 117 ? 2.774 -11.932 -13.571 1.00 83.00 117 ASN A C 1
ATOM 883 O O . ASN A 1 117 ? 3.528 -12.898 -13.632 1.00 83.00 117 ASN A O 1
ATOM 887 N N . GLU A 1 118 ? 2.914 -10.997 -12.622 1.00 79.88 118 GLU A N 1
ATOM 888 C CA . GLU A 1 118 ? 3.938 -11.075 -11.562 1.00 79.88 118 GLU A CA 1
ATOM 889 C C . GLU A 1 118 ? 3.710 -12.264 -10.623 1.00 79.88 118 GLU A C 1
ATOM 891 O O . GLU A 1 118 ? 4.668 -12.903 -10.182 1.00 79.88 118 GLU A O 1
ATOM 896 N N . VAL A 1 119 ? 2.446 -12.574 -10.331 1.00 76.31 119 VAL A N 1
ATOM 897 C CA . VAL A 1 119 ? 2.071 -13.690 -9.457 1.00 76.31 119 VAL A CA 1
ATOM 898 C C . VAL A 1 119 ? 2.209 -15.032 -10.182 1.00 76.31 119 VAL A C 1
ATOM 900 O O . VAL A 1 119 ? 2.670 -16.001 -9.578 1.00 76.31 119 VAL A O 1
ATOM 903 N N . GLU A 1 120 ? 1.843 -15.099 -11.464 1.00 72.38 120 GLU A N 1
ATOM 904 C CA . GLU A 1 120 ? 1.917 -16.326 -12.270 1.00 72.38 120 GLU A CA 1
ATOM 905 C C . GLU A 1 120 ? 3.357 -16.798 -12.525 1.00 72.38 120 GLU A C 1
ATOM 907 O O . GLU A 1 120 ? 3.606 -18.001 -12.511 1.00 72.38 120 GLU A O 1
ATOM 912 N N . GLU A 1 121 ? 4.329 -15.892 -12.677 1.00 61.00 121 GLU A N 1
ATOM 913 C CA . GLU A 1 121 ? 5.743 -16.261 -12.882 1.00 61.00 121 GLU A CA 1
ATOM 914 C C . GLU A 1 121 ? 6.404 -16.942 -11.663 1.00 61.00 121 GLU A C 1
ATOM 916 O O . GLU A 1 121 ? 7.509 -17.479 -11.777 1.00 61.00 121 GLU A O 1
ATOM 921 N N . LYS A 1 122 ? 5.754 -16.941 -10.492 1.00 50.38 122 LYS A N 1
ATOM 922 C CA . LYS A 1 122 ? 6.253 -17.584 -9.263 1.00 50.38 122 LYS A CA 1
ATOM 923 C C . LYS A 1 122 ? 5.702 -19.003 -9.023 1.00 50.38 122 LYS A C 1
ATOM 925 O O . LYS A 1 122 ? 6.041 -19.589 -7.991 1.00 50.38 122 LYS A O 1
ATOM 930 N N . GLY A 1 123 ? 4.867 -19.538 -9.924 1.00 40.50 123 GLY A N 1
ATOM 931 C CA . GLY A 1 123 ? 4.333 -20.914 -9.897 1.00 40.50 123 GLY A CA 1
ATOM 932 C C . GLY A 1 123 ? 5.086 -21.881 -10.803 1.00 40.50 123 GLY A C 1
ATOM 933 O O . GLY A 1 123 ? 5.171 -23.072 -10.424 1.00 40.50 123 GLY A O 1
#

Secondary structure (DSSP, 8-state):
-------------------------EEEEEEE--SS--EEEEEEE-SS-EEEE---SSHHHHHHHHHHHHHH-SS-EEEEEE-SS-GGGTTTHHHHHTT-TTPEEEE-HHHHHHHHHHHHTT-

Sequence (123 aa):
MKSFNLIALALSRALAVRAVCSSVLRVENFISSGPSLDMVSSLIIGSEAALLIDMPLAVPQAEELAAWVVKTTDKPLVAAFTTHFHPDHYLSGSAFLAHFPETKYYANSKAVALIENEVEEKG

pLDDT: mean 85.0, std 17.48, range [39.03, 98.75]

Nearest PDB structures (foldseek):
  2bg8-assembly1_A 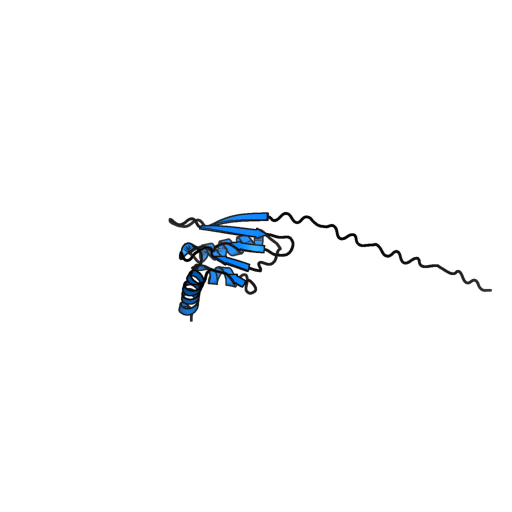 TM=7.762E-01  e=8.624E-05  Bacillus cereus
  2bg7-assembly1_A  TM=7.920E-01  e=2.094E-04  Bacillus cereus
  2bg2-assembly1_A  TM=7.883E-01  e=2.231E-04  Bacillus cereus
  2bfl-assembly2_B  TM=7.361E-01  e=1.344E-04  Bacillus cereus
  6qrq-assembly1_C-3  TM=7.493E-01  e=3.400E-03  Thermotoga maritima